Protein AF-A0A7I3ZG58-F1 (afdb_monomer_lite)

Sequence (125 aa):
ECEALKEFSSGLPNLVVLEELNFLEYKKLKKLPKGYESLICLKILQTRKYKALEEFLSRLINLIILDELDSLKYRNLKKLLEGFKSLTYLKILKMWKYKALEEFLNTLPNLIVLEELDFSKYRKF

Structure (mmCIF, N/CA/C/O backbone):
data_AF-A0A7I3ZG58-F1
#
_entry.id   AF-A0A7I3ZG58-F1
#
loop_
_atom_site.group_PDB
_atom_site.id
_atom_site.type_symbol
_atom_site.label_atom_id
_atom_site.label_alt_id
_atom_site.label_comp_id
_atom_site.label_asym_id
_atom_site.label_entity_id
_atom_site.label_seq_id
_atom_site.pdbx_PDB_ins_code
_atom_site.Cartn_x
_atom_site.Cartn_y
_atom_site.Cartn_z
_atom_site.occupancy
_atom_site.B_iso_or_equiv
_atom_site.auth_seq_id
_atom_site.auth_comp_id
_atom_site.auth_asym_id
_atom_site.auth_atom_id
_atom_site.pdbx_PDB_model_num
ATOM 1 N N . GLU A 1 1 ? -17.313 -5.805 -9.525 1.00 48.03 1 GLU A N 1
ATOM 2 C CA . GLU A 1 1 ? -16.569 -6.216 -8.315 1.00 48.03 1 GLU A CA 1
ATOM 3 C C . GLU A 1 1 ? -15.819 -7.522 -8.569 1.00 48.03 1 GLU A C 1
ATOM 5 O O . GLU A 1 1 ? -16.444 -8.563 -8.745 1.00 48.03 1 GLU A O 1
ATOM 10 N N . CYS A 1 2 ? -14.484 -7.494 -8.626 1.00 49.19 2 CYS A N 1
ATOM 11 C CA . CYS A 1 2 ? -13.694 -8.725 -8.702 1.00 49.19 2 CYS A CA 1
ATOM 12 C C . CYS A 1 2 ? -13.474 -9.271 -7.285 1.00 49.19 2 CYS A C 1
ATOM 14 O O . CYS A 1 2 ? -12.440 -9.067 -6.649 1.00 49.19 2 CYS A O 1
ATOM 16 N N . GLU A 1 3 ? -14.482 -9.961 -6.753 1.00 54.41 3 GLU A N 1
ATOM 17 C CA . GLU A 1 3 ? -14.409 -10.521 -5.402 1.00 54.41 3 GLU A CA 1
ATOM 18 C C . GLU A 1 3 ? -13.619 -11.833 -5.323 1.00 54.41 3 GLU A C 1
ATOM 20 O O . GLU A 1 3 ? -13.440 -12.369 -4.231 1.00 54.41 3 GLU A O 1
ATOM 25 N N . ALA A 1 4 ? -13.170 -12.397 -6.444 1.00 60.94 4 ALA A N 1
ATOM 26 C CA . ALA A 1 4 ? -12.550 -13.720 -6.470 1.00 60.94 4 ALA A CA 1
ATOM 27 C C . ALA A 1 4 ? -11.020 -13.688 -6.344 1.00 60.94 4 ALA A C 1
ATOM 29 O O . ALA A 1 4 ? -10.445 -14.651 -5.830 1.00 60.94 4 ALA A O 1
ATOM 30 N N . LEU A 1 5 ? -10.359 -12.596 -6.755 1.00 66.12 5 LEU A N 1
ATOM 31 C CA . LEU A 1 5 ? -8.898 -12.550 -6.825 1.00 66.12 5 LEU A CA 1
ATOM 32 C C . LEU A 1 5 ? -8.286 -12.525 -5.415 1.00 66.12 5 LEU A C 1
ATOM 34 O O . LEU A 1 5 ? -8.260 -11.503 -4.725 1.00 66.12 5 LEU A O 1
ATOM 38 N N . LYS A 1 6 ? -7.831 -13.695 -4.959 1.00 64.56 6 LYS A N 1
ATOM 39 C CA . LYS A 1 6 ? -7.077 -13.867 -3.706 1.00 64.56 6 LYS A CA 1
ATOM 40 C C . LYS A 1 6 ? -5.578 -13.667 -3.918 1.00 64.56 6 LYS A C 1
ATOM 42 O O . LYS A 1 6 ? -4.889 -13.206 -3.003 1.00 64.56 6 LYS A O 1
ATOM 47 N N . GLU A 1 7 ? -5.119 -13.992 -5.118 1.00 64.06 7 GLU A N 1
ATOM 48 C CA . GLU A 1 7 ? -3.742 -13.932 -5.578 1.00 64.06 7 GLU A CA 1
ATOM 49 C C . GLU A 1 7 ? -3.716 -13.667 -7.082 1.00 64.06 7 GLU A C 1
ATOM 51 O O . GLU A 1 7 ? -4.674 -13.968 -7.794 1.00 64.06 7 GLU A O 1
ATOM 56 N N . PHE A 1 8 ? -2.613 -13.099 -7.545 1.00 65.50 8 PHE A N 1
ATOM 57 C CA . PHE A 1 8 ? -2.307 -13.004 -8.960 1.00 65.50 8 PHE A CA 1
ATOM 58 C C . PHE A 1 8 ? -1.688 -14.327 -9.422 1.00 65.50 8 PHE A C 1
ATOM 60 O O . PHE A 1 8 ? -0.679 -14.759 -8.863 1.00 65.50 8 PHE A O 1
ATOM 67 N N . SER A 1 9 ? -2.298 -14.970 -10.419 1.00 57.91 9 SER A N 1
ATOM 68 C CA . SER A 1 9 ? -1.824 -16.240 -10.988 1.00 57.91 9 SER A CA 1
ATOM 69 C C . SER A 1 9 ? -0.529 -16.079 -11.793 1.00 57.91 9 SER A C 1
ATOM 71 O O . SER A 1 9 ? 0.311 -16.975 -11.793 1.00 57.91 9 SER A O 1
ATOM 73 N N . SER A 1 10 ? -0.336 -14.921 -12.426 1.00 63.41 10 SER A N 1
ATOM 74 C CA . SER A 1 10 ? 0.919 -14.488 -13.041 1.00 63.41 10 SER A CA 1
ATOM 75 C C . SER A 1 10 ? 1.536 -13.356 -12.223 1.00 63.41 10 SER A C 1
ATOM 77 O O . SER A 1 10 ? 0.822 -12.520 -11.676 1.00 63.41 10 SER A O 1
ATOM 79 N N . GLY A 1 11 ? 2.865 -13.295 -12.135 1.00 66.81 11 GLY A N 1
ATOM 80 C CA . GLY A 1 11 ? 3.518 -12.112 -11.573 1.00 66.81 11 GLY A CA 1
ATOM 81 C C . GLY A 1 11 ? 3.254 -10.845 -12.408 1.00 66.81 11 GLY A C 1
ATOM 82 O O . GLY A 1 11 ? 2.618 -10.904 -13.459 1.00 66.81 11 GLY A O 1
ATOM 83 N N . LEU A 1 12 ? 3.827 -9.721 -11.982 1.00 73.00 12 LEU A N 1
ATOM 84 C CA . LEU A 1 12 ? 3.992 -8.498 -12.775 1.00 73.00 12 LEU A CA 1
ATOM 85 C C . LEU A 1 12 ? 5.440 -8.335 -13.295 1.00 73.00 12 LEU A C 1
ATOM 87 O O . LEU A 1 12 ? 5.956 -7.220 -13.233 1.00 73.00 12 LEU A O 1
ATOM 91 N N . PRO A 1 13 ? 6.154 -9.394 -13.748 1.00 69.00 13 PRO A N 1
ATOM 92 C CA . PRO A 1 13 ? 7.506 -9.200 -14.246 1.00 69.00 13 PRO A CA 1
ATOM 93 C C . PRO A 1 13 ? 7.458 -8.299 -15.485 1.00 69.00 13 PRO A C 1
ATOM 95 O O . PRO A 1 13 ? 6.588 -8.455 -16.341 1.00 69.00 13 PRO A O 1
ATOM 98 N N . ASN A 1 14 ? 8.419 -7.384 -15.587 1.00 76.62 14 ASN A N 1
ATOM 99 C CA . ASN A 1 14 ? 8.635 -6.507 -16.742 1.00 76.62 14 ASN A CA 1
ATOM 100 C C . ASN A 1 14 ? 7.610 -5.375 -16.928 1.00 76.62 14 ASN A C 1
ATOM 102 O O . ASN A 1 14 ? 7.619 -4.722 -17.970 1.00 76.62 14 ASN A O 1
ATOM 106 N N . LEU A 1 15 ? 6.781 -5.066 -15.925 1.00 84.06 15 LEU A N 1
ATOM 107 C CA . LEU A 1 15 ? 5.947 -3.854 -15.930 1.00 84.06 15 LEU A CA 1
ATOM 108 C C . LEU A 1 15 ? 6.764 -2.598 -15.576 1.00 84.06 15 LEU A C 1
ATOM 110 O O . LEU A 1 15 ? 6.416 -1.839 -14.678 1.00 84.06 15 LEU A O 1
ATOM 114 N N . VAL A 1 16 ? 7.879 -2.396 -16.278 1.00 84.19 16 VAL A N 1
ATOM 115 C CA . VAL A 1 16 ? 8.875 -1.361 -15.961 1.00 84.19 16 VAL A CA 1
ATOM 116 C C . VAL A 1 16 ? 8.404 0.056 -16.264 1.00 84.19 16 VAL A C 1
ATOM 118 O O . VAL A 1 16 ? 8.880 0.983 -15.628 1.00 84.19 16 VAL A O 1
ATOM 121 N N . VAL A 1 17 ? 7.446 0.216 -17.182 1.00 87.56 17 VAL A N 1
ATOM 122 C CA . VAL A 1 17 ? 6.862 1.514 -17.571 1.00 87.56 17 VAL A CA 1
ATOM 123 C C . VAL A 1 17 ? 5.493 1.778 -16.937 1.00 87.56 17 VAL A C 1
ATOM 125 O O . VAL A 1 17 ? 4.826 2.739 -17.303 1.00 87.56 17 VAL A O 1
ATOM 128 N N . LEU A 1 18 ? 5.021 0.904 -16.041 1.00 88.44 18 LEU A N 1
ATOM 129 C CA . LEU A 1 18 ? 3.700 1.071 -15.441 1.00 88.44 18 LEU A CA 1
ATOM 130 C C . LEU A 1 18 ? 3.712 2.254 -14.470 1.00 88.44 18 LEU A C 1
ATOM 132 O O . LEU A 1 18 ? 4.399 2.199 -13.453 1.00 88.44 18 LEU A O 1
ATOM 136 N N . GLU A 1 19 ? 2.915 3.279 -14.766 1.00 90.69 19 GLU A N 1
ATOM 137 C CA . GLU A 1 19 ? 2.815 4.479 -13.927 1.00 90.69 19 GLU A CA 1
ATOM 138 C C . GLU A 1 19 ? 1.693 4.397 -12.885 1.00 90.69 19 GLU A C 1
ATOM 140 O O . GLU A 1 19 ? 1.811 4.990 -11.815 1.00 90.69 19 GLU A O 1
ATOM 145 N N . GLU A 1 20 ? 0.639 3.618 -13.144 1.00 90.12 20 GLU A N 1
ATOM 146 C CA . GLU A 1 20 ? -0.527 3.529 -12.261 1.00 90.12 20 GLU A CA 1
ATOM 147 C C . GLU A 1 20 ? -0.931 2.082 -11.970 1.00 90.12 20 GLU A C 1
ATOM 149 O O . GLU A 1 20 ? -1.039 1.245 -12.871 1.00 90.12 20 GLU A O 1
ATOM 154 N N . LEU A 1 21 ? -1.208 1.785 -10.698 1.00 85.62 21 LEU A N 1
ATOM 155 C CA . LEU A 1 2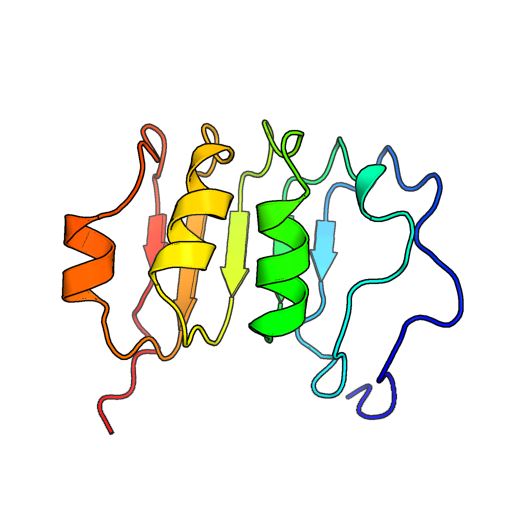1 ? -1.668 0.474 -10.254 1.00 85.62 21 LEU A CA 1
ATOM 156 C C . LEU A 1 21 ? -2.832 0.607 -9.270 1.00 85.62 21 LEU A C 1
ATOM 158 O O . LEU A 1 21 ? -2.690 1.134 -8.167 1.00 85.62 21 LEU A O 1
ATOM 162 N N . ASN A 1 22 ? -3.994 0.073 -9.654 1.00 84.88 22 ASN A N 1
ATOM 163 C CA . ASN A 1 22 ? -5.217 0.152 -8.861 1.00 84.88 22 ASN A CA 1
ATOM 164 C C . ASN A 1 22 ? -5.681 -1.232 -8.385 1.00 84.88 22 ASN A C 1
ATOM 166 O O . ASN A 1 22 ? -6.079 -2.098 -9.168 1.00 84.88 22 ASN A O 1
ATOM 170 N N . PHE A 1 23 ? -5.689 -1.408 -7.064 1.00 79.62 23 PHE A N 1
ATOM 171 C CA . PHE A 1 23 ? -6.198 -2.581 -6.367 1.00 79.62 23 PHE A CA 1
ATOM 172 C C . PHE A 1 23 ? -7.428 -2.323 -5.488 1.00 79.62 23 PHE A C 1
ATOM 174 O O . PHE A 1 23 ? -7.732 -3.119 -4.591 1.00 79.62 23 PHE A O 1
ATOM 181 N N . LEU A 1 24 ? -8.165 -1.235 -5.720 1.00 78.38 24 LEU A N 1
ATOM 182 C CA . LEU A 1 24 ? -9.329 -0.891 -4.908 1.00 78.38 24 LEU A CA 1
ATOM 183 C C . LEU A 1 24 ? -10.428 -1.962 -4.986 1.00 78.38 24 LEU A C 1
ATOM 185 O O . LEU A 1 24 ? -11.035 -2.298 -3.973 1.00 78.38 24 LEU A O 1
ATOM 189 N N . GLU A 1 25 ? -10.658 -2.574 -6.141 1.00 75.81 25 GLU A N 1
ATOM 190 C CA . GLU A 1 25 ? -11.748 -3.548 -6.303 1.00 75.81 25 GLU A CA 1
ATOM 191 C C . GLU A 1 25 ? -11.406 -4.963 -5.799 1.00 75.81 25 GLU A C 1
ATOM 193 O O . GLU A 1 25 ? -12.297 -5.795 -5.610 1.00 75.81 25 GLU A O 1
ATOM 198 N N . TYR A 1 26 ? -10.136 -5.246 -5.483 1.00 76.00 26 TYR A N 1
ATOM 199 C CA . TYR A 1 26 ? -9.687 -6.587 -5.089 1.00 76.00 26 TYR A CA 1
ATOM 200 C C . TYR A 1 26 ? -9.748 -6.809 -3.576 1.00 76.00 26 TYR A C 1
ATOM 202 O O . TYR A 1 26 ? -8.751 -7.018 -2.875 1.00 76.00 26 TYR A O 1
ATOM 210 N N . LYS A 1 27 ? -10.977 -6.852 -3.053 1.00 71.12 27 LYS A N 1
ATOM 211 C CA . LYS A 1 27 ? -11.271 -7.051 -1.622 1.00 71.12 27 LYS A CA 1
ATOM 212 C C . LYS A 1 27 ? -10.743 -8.368 -1.045 1.00 71.12 27 LYS A C 1
ATOM 214 O O . LYS A 1 27 ? -10.703 -8.508 0.178 1.00 71.12 27 LYS A O 1
ATOM 219 N N . LYS A 1 28 ? -10.340 -9.355 -1.855 1.00 73.25 28 LYS A N 1
ATOM 220 C CA . LYS A 1 28 ? -9.797 -10.646 -1.380 1.00 73.25 28 LYS A CA 1
ATOM 221 C C . LYS A 1 28 ? -8.292 -10.816 -1.585 1.00 73.25 28 LYS A C 1
ATOM 223 O O . LYS A 1 28 ? -7.753 -11.730 -0.964 1.00 73.25 28 LYS A O 1
ATOM 228 N N . LEU A 1 29 ? -7.608 -9.886 -2.259 1.00 73.19 29 LEU A N 1
ATOM 229 C CA . LEU A 1 29 ? -6.159 -9.939 -2.472 1.00 73.19 29 LEU A CA 1
ATOM 230 C C . LEU A 1 29 ? -5.433 -9.989 -1.123 1.00 73.19 29 LEU A C 1
ATOM 232 O O . LEU A 1 29 ? -5.768 -9.222 -0.217 1.00 73.19 29 LEU A O 1
ATOM 236 N N . LYS A 1 30 ? -4.527 -10.950 -0.925 1.00 70.19 30 LYS A N 1
ATOM 237 C CA . LYS A 1 30 ? -3.801 -11.121 0.354 1.00 70.19 30 LYS A CA 1
ATOM 238 C C . LYS A 1 30 ? -2.319 -10.782 0.262 1.00 70.19 30 LYS A C 1
ATOM 240 O O . LYS A 1 30 ? -1.725 -10.472 1.291 1.00 70.19 30 LYS A O 1
ATOM 245 N N . LYS A 1 31 ? -1.761 -10.890 -0.938 1.00 70.38 31 LYS A N 1
ATOM 246 C CA . LYS A 1 31 ? -0.352 -10.698 -1.267 1.00 70.38 31 LYS A CA 1
ATOM 247 C C . LYS A 1 31 ? -0.270 -9.995 -2.606 1.00 70.38 31 LYS A C 1
ATOM 249 O O . LYS A 1 31 ? -1.201 -10.097 -3.406 1.00 70.38 31 LYS A O 1
ATOM 254 N N . LEU A 1 32 ? 0.844 -9.328 -2.841 1.00 70.81 32 LEU A N 1
ATOM 255 C CA . LEU A 1 32 ? 1.131 -8.816 -4.164 1.00 70.81 32 LEU A CA 1
ATOM 256 C C . LEU A 1 32 ? 1.573 -9.924 -5.122 1.00 70.81 32 LEU A C 1
ATOM 258 O O . LEU A 1 32 ? 2.111 -10.944 -4.680 1.00 70.81 32 LEU A O 1
ATOM 262 N N . PRO A 1 33 ? 1.347 -9.735 -6.431 1.00 74.19 33 PRO A N 1
ATOM 263 C CA . PRO A 1 33 ? 1.963 -10.567 -7.460 1.00 74.19 33 PRO A CA 1
ATOM 264 C C . PRO A 1 33 ? 3.484 -10.553 -7.329 1.00 74.19 33 PRO A C 1
ATOM 266 O O . PRO A 1 33 ? 4.061 -9.505 -7.071 1.00 74.19 33 PRO A O 1
ATOM 269 N N . LYS A 1 34 ? 4.150 -11.681 -7.599 1.00 75.31 34 LYS A N 1
ATOM 270 C CA . LYS A 1 34 ? 5.616 -11.717 -7.777 1.00 75.31 34 LYS A CA 1
ATOM 271 C C . LYS A 1 34 ? 6.055 -10.713 -8.852 1.00 75.31 34 LYS A C 1
ATOM 273 O O . LYS A 1 34 ? 5.305 -10.472 -9.788 1.00 75.31 34 LYS A O 1
ATOM 278 N N . GLY A 1 35 ? 7.267 -10.168 -8.763 1.00 76.88 35 GLY A N 1
ATOM 279 C CA . GLY A 1 35 ? 7.796 -9.247 -9.781 1.00 76.88 35 GLY A CA 1
ATOM 280 C C . GLY A 1 35 ? 7.350 -7.789 -9.634 1.00 76.88 35 GLY A C 1
ATOM 281 O O . GLY A 1 35 ? 7.752 -6.966 -10.439 1.00 76.88 35 GLY A O 1
ATOM 282 N N . TYR A 1 36 ? 6.598 -7.435 -8.586 1.00 78.62 36 TYR A N 1
ATOM 283 C CA . TYR A 1 36 ? 6.271 -6.036 -8.264 1.00 78.62 36 TYR A CA 1
ATOM 284 C C . TYR A 1 36 ? 7.506 -5.139 -8.053 1.00 78.62 36 TYR A C 1
ATOM 286 O O . TYR A 1 36 ? 7.407 -3.922 -8.143 1.00 78.62 36 TYR A O 1
ATOM 294 N N . GLU A 1 37 ? 8.672 -5.732 -7.800 1.00 77.25 37 GLU A N 1
ATOM 295 C CA . GLU A 1 37 ? 9.962 -5.041 -7.713 1.00 77.25 37 GLU A CA 1
ATOM 296 C C . GLU A 1 37 ? 10.374 -4.387 -9.048 1.00 77.25 37 GLU A C 1
ATOM 298 O O . GLU A 1 37 ? 11.190 -3.470 -9.042 1.00 77.25 37 GLU A O 1
ATOM 303 N N . SER A 1 38 ? 9.792 -4.796 -10.188 1.00 81.06 38 SER A N 1
ATOM 304 C CA . SER A 1 38 ? 10.047 -4.156 -11.486 1.00 81.06 38 SER A CA 1
ATOM 305 C C . SER A 1 38 ? 9.243 -2.875 -11.719 1.00 81.06 38 SER A C 1
ATOM 307 O O . SER A 1 38 ? 9.423 -2.251 -12.757 1.00 81.06 38 SER A O 1
ATOM 309 N N . LEU A 1 39 ? 8.348 -2.485 -10.804 1.00 83.25 39 LEU A N 1
ATOM 310 C CA . LEU A 1 39 ? 7.478 -1.306 -10.930 1.00 83.25 39 LEU A CA 1
ATOM 311 C C . LEU A 1 39 ? 8.228 0.002 -10.616 1.00 83.25 39 LEU A C 1
ATOM 313 O O . LEU A 1 39 ? 7.827 0.776 -9.751 1.00 83.25 39 LEU A O 1
ATOM 317 N N . ILE A 1 40 ? 9.350 0.230 -11.298 1.00 81.94 40 ILE A N 1
ATOM 318 C CA . ILE A 1 40 ? 10.258 1.357 -11.039 1.00 81.94 40 ILE A CA 1
ATOM 319 C C . ILE A 1 40 ? 9.698 2.712 -11.494 1.00 81.94 40 ILE A C 1
ATOM 321 O O . ILE A 1 40 ? 10.106 3.738 -10.962 1.00 81.94 40 ILE A O 1
ATOM 325 N N . CYS A 1 41 ? 8.762 2.722 -12.450 1.00 86.81 41 CYS A N 1
ATOM 326 C CA . CYS A 1 41 ? 8.114 3.938 -12.948 1.00 86.81 41 CYS A CA 1
ATOM 327 C C . CYS A 1 41 ? 6.755 4.230 -12.290 1.00 86.81 41 CYS A C 1
ATOM 329 O O . CYS A 1 41 ? 6.030 5.105 -12.760 1.00 86.81 41 CYS A O 1
ATOM 331 N N . LEU A 1 42 ? 6.392 3.508 -11.226 1.00 87.31 42 LEU A N 1
ATOM 332 C CA . LEU A 1 42 ? 5.078 3.647 -10.609 1.00 87.31 42 LEU A CA 1
ATOM 333 C C . LEU A 1 42 ? 4.955 4.980 -9.861 1.00 87.31 42 LEU A C 1
ATOM 335 O O . LEU A 1 42 ? 5.673 5.218 -8.891 1.00 87.31 42 LEU A O 1
ATOM 339 N N . LYS A 1 43 ? 3.996 5.803 -10.289 1.00 89.94 43 LYS A N 1
ATOM 340 C CA . LYS A 1 43 ? 3.664 7.109 -9.707 1.00 89.94 43 LYS A CA 1
ATOM 341 C C . LYS A 1 43 ? 2.421 7.051 -8.828 1.00 89.94 43 LYS A C 1
ATOM 343 O O . LYS A 1 43 ? 2.367 7.746 -7.821 1.00 89.94 43 LYS A O 1
ATOM 348 N N . ILE A 1 44 ? 1.445 6.209 -9.176 1.00 90.12 44 ILE A N 1
ATOM 349 C CA . ILE A 1 44 ? 0.167 6.122 -8.461 1.00 90.12 44 ILE A CA 1
ATOM 350 C C . ILE A 1 44 ? -0.102 4.688 -8.015 1.00 90.12 44 ILE A C 1
ATOM 352 O O . ILE A 1 44 ? -0.164 3.760 -8.828 1.00 90.12 44 ILE A O 1
ATOM 356 N N . LEU A 1 45 ? -0.341 4.513 -6.715 1.00 86.50 45 LEU A N 1
ATOM 357 C CA . LEU A 1 45 ? -0.821 3.258 -6.148 1.00 86.50 45 LEU A CA 1
ATOM 358 C C . LEU A 1 45 ? -2.112 3.462 -5.360 1.00 86.50 45 LEU A C 1
ATOM 360 O O . LEU A 1 45 ? -2.163 4.224 -4.398 1.00 86.50 45 LEU A O 1
ATOM 364 N N . GLN A 1 46 ? -3.127 2.664 -5.686 1.00 85.56 46 GLN A N 1
ATOM 365 C CA . GLN A 1 46 ? -4.381 2.620 -4.939 1.00 85.56 46 GLN A CA 1
ATOM 366 C C . GLN A 1 46 ? -4.633 1.205 -4.411 1.00 85.56 46 GLN A C 1
ATOM 368 O O . GLN A 1 46 ? -4.623 0.240 -5.171 1.00 85.56 46 GLN A O 1
ATOM 373 N N . THR A 1 47 ? -4.873 1.021 -3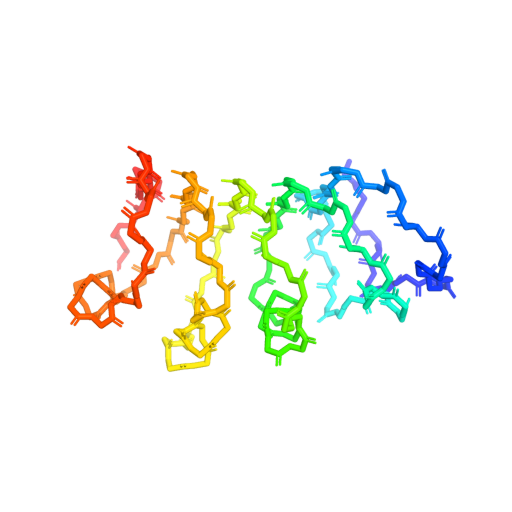.110 1.00 78.75 47 THR A N 1
ATOM 374 C CA . THR A 1 47 ? -5.108 -0.320 -2.539 1.00 78.75 47 THR A CA 1
ATOM 375 C C . THR A 1 47 ? -5.960 -0.302 -1.276 1.00 78.75 47 THR A C 1
ATOM 377 O O . THR A 1 47 ? -5.822 0.545 -0.404 1.00 78.75 47 THR A O 1
ATOM 380 N N . ARG A 1 48 ? -6.841 -1.294 -1.089 1.00 72.69 48 ARG A N 1
ATOM 381 C CA . ARG A 1 48 ? -7.646 -1.373 0.150 1.00 72.69 48 ARG A CA 1
ATOM 382 C C . ARG A 1 48 ? -6.951 -2.074 1.315 1.00 72.69 48 ARG A C 1
ATOM 384 O O . ARG A 1 48 ? -7.516 -2.090 2.413 1.00 72.69 48 ARG A O 1
ATOM 391 N N . LYS A 1 49 ? -5.810 -2.746 1.102 1.00 65.88 49 LYS A N 1
ATOM 392 C CA . LYS A 1 49 ? -5.324 -3.762 2.052 1.00 65.88 49 LYS A CA 1
ATOM 393 C C . LYS A 1 49 ? -3.889 -3.617 2.545 1.00 65.88 49 LYS A C 1
ATOM 395 O O . LYS A 1 49 ? -2.933 -3.952 1.856 1.00 65.88 49 LYS A O 1
ATOM 400 N N . TYR A 1 50 ? -3.833 -3.398 3.855 1.00 64.12 50 TYR A N 1
ATOM 401 C CA . TYR A 1 50 ? -2.748 -3.627 4.809 1.00 64.12 50 TYR A CA 1
ATOM 402 C C . TYR A 1 50 ? -1.631 -4.603 4.393 1.00 64.12 50 TYR A C 1
ATOM 404 O O . TYR A 1 50 ? -0.523 -4.165 4.139 1.00 64.12 50 TYR A O 1
ATOM 412 N N . LYS A 1 51 ? -1.882 -5.923 4.348 1.00 63.75 51 LYS A N 1
ATOM 413 C CA . LYS A 1 51 ? -0.785 -6.914 4.302 1.00 63.75 51 LYS A CA 1
ATOM 414 C C . LYS A 1 51 ? -0.027 -6.907 2.972 1.00 63.75 51 LYS A C 1
ATOM 416 O O . LYS A 1 51 ? 1.177 -7.119 2.957 1.00 63.75 51 LYS A O 1
ATOM 421 N N . ALA A 1 52 ? -0.744 -6.647 1.881 1.00 65.44 52 ALA A N 1
ATOM 422 C CA . ALA A 1 52 ? -0.146 -6.503 0.562 1.00 65.44 52 ALA A CA 1
ATOM 423 C C . ALA A 1 52 ? 0.679 -5.211 0.481 1.00 65.44 52 ALA A C 1
ATOM 425 O O . ALA A 1 52 ? 1.769 -5.233 -0.067 1.00 65.44 52 ALA A O 1
ATOM 426 N N . LEU A 1 53 ? 0.190 -4.118 1.076 1.00 69.62 53 LEU A N 1
ATOM 427 C CA . LEU A 1 53 ? 0.880 -2.831 1.069 1.00 69.62 53 LEU A CA 1
ATOM 428 C C . LEU A 1 53 ? 2.094 -2.784 2.008 1.00 69.62 53 LEU A C 1
ATOM 430 O O . LEU A 1 53 ? 3.093 -2.173 1.665 1.00 69.62 53 LEU A O 1
ATOM 434 N N . GLU A 1 54 ? 2.052 -3.450 3.163 1.00 67.31 54 GLU A N 1
ATOM 435 C CA . GLU A 1 54 ? 3.241 -3.594 4.011 1.00 67.31 54 GLU A CA 1
ATOM 436 C C . GLU A 1 54 ? 4.365 -4.318 3.269 1.00 67.31 54 GLU A C 1
ATOM 438 O O . GLU A 1 54 ? 5.485 -3.829 3.243 1.00 67.31 54 GLU A O 1
ATOM 443 N N . GLU A 1 55 ? 4.057 -5.459 2.642 1.00 68.88 55 GLU A N 1
ATOM 444 C CA . GLU A 1 55 ? 5.023 -6.231 1.848 1.00 68.88 55 GLU A CA 1
ATOM 445 C C . GLU A 1 55 ? 5.519 -5.447 0.620 1.00 68.88 55 GLU A C 1
ATOM 447 O O . GLU A 1 55 ? 6.670 -5.605 0.208 1.00 68.88 55 GLU A O 1
ATOM 452 N N . PHE A 1 56 ? 4.662 -4.584 0.066 1.00 72.06 56 PHE A N 1
ATOM 453 C CA . PHE A 1 56 ? 5.005 -3.653 -1.006 1.00 72.06 56 PHE A CA 1
ATOM 454 C C . PHE A 1 56 ? 6.037 -2.626 -0.545 1.00 72.06 56 PHE A C 1
ATOM 456 O O . PHE A 1 56 ? 7.147 -2.586 -1.066 1.00 72.06 56 PHE A O 1
ATOM 463 N N . LEU A 1 57 ? 5.680 -1.823 0.462 1.00 70.69 57 LEU A N 1
ATOM 464 C CA . LEU A 1 57 ? 6.477 -0.692 0.924 1.00 70.69 57 LEU A CA 1
ATOM 465 C C . LEU A 1 57 ? 7.766 -1.156 1.610 1.00 70.69 57 LEU A C 1
ATOM 467 O O . LEU A 1 57 ? 8.799 -0.519 1.453 1.00 70.69 57 LEU A O 1
ATOM 471 N 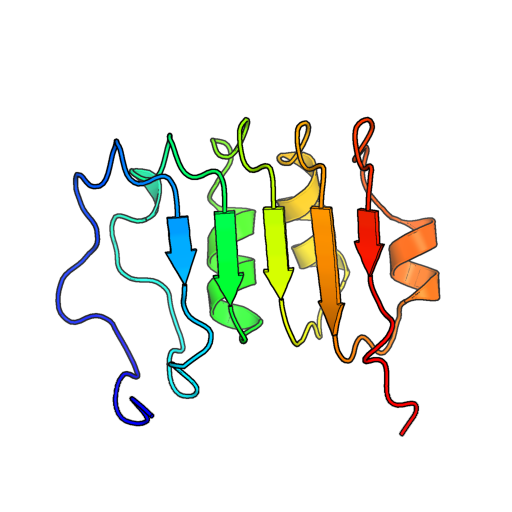N . SER A 1 58 ? 7.754 -2.295 2.315 1.00 67.81 58 SER A N 1
ATOM 472 C CA . SER A 1 58 ? 8.952 -2.807 2.997 1.00 67.81 58 SER A CA 1
ATOM 473 C C . SER A 1 58 ? 10.033 -3.322 2.044 1.00 67.81 58 SER A C 1
ATOM 475 O O . SER A 1 58 ? 11.156 -3.564 2.475 1.00 67.81 58 SER A O 1
ATOM 477 N N . ARG A 1 59 ? 9.691 -3.592 0.779 1.00 63.00 59 ARG A N 1
ATOM 478 C CA . ARG A 1 59 ? 10.604 -4.188 -0.216 1.00 63.00 59 ARG A CA 1
ATOM 479 C C . ARG A 1 59 ? 10.864 -3.281 -1.412 1.00 63.00 59 ARG A C 1
ATOM 481 O O . ARG A 1 59 ? 11.747 -3.570 -2.211 1.00 63.00 59 ARG A O 1
ATOM 488 N N . LEU A 1 60 ? 10.145 -2.167 -1.510 1.00 63.12 60 LEU A N 1
ATOM 489 C CA . LEU A 1 60 ? 10.365 -1.145 -2.518 1.00 63.12 60 LEU A CA 1
ATOM 490 C C . LEU A 1 60 ? 11.229 -0.025 -1.955 1.00 63.12 60 LEU A C 1
ATOM 492 O O . LEU A 1 60 ? 10.771 1.056 -1.596 1.00 63.12 60 LEU A O 1
ATOM 496 N N . ILE A 1 61 ? 12.529 -0.298 -1.952 1.00 55.25 61 ILE A N 1
ATOM 497 C CA . ILE A 1 61 ? 13.568 0.724 -1.783 1.00 55.25 61 ILE A CA 1
ATOM 498 C C . ILE A 1 61 ? 13.587 1.670 -3.009 1.00 55.25 61 ILE A C 1
ATOM 500 O O . ILE A 1 61 ? 14.098 2.780 -2.929 1.00 55.25 61 ILE A O 1
ATOM 504 N N . ASN A 1 62 ? 12.954 1.264 -4.121 1.00 53.91 62 ASN A N 1
ATOM 505 C CA . ASN A 1 62 ? 13.045 1.914 -5.432 1.00 53.91 62 ASN A CA 1
ATOM 506 C C . ASN A 1 62 ? 11.823 2.760 -5.835 1.00 53.91 62 ASN A C 1
ATOM 508 O O . ASN A 1 62 ? 11.799 3.267 -6.952 1.00 53.91 62 ASN A O 1
ATOM 512 N N . LEU A 1 63 ? 10.823 2.955 -4.967 1.00 60.88 63 LEU A N 1
ATOM 513 C CA . LEU A 1 63 ? 9.703 3.875 -5.240 1.00 60.88 63 LEU A CA 1
ATOM 514 C C . LEU A 1 63 ? 10.080 5.331 -4.959 1.00 60.88 63 LEU A C 1
ATOM 516 O O . LEU A 1 63 ? 9.345 6.076 -4.313 1.00 60.88 63 LEU A O 1
ATOM 520 N N . ILE A 1 64 ? 11.242 5.736 -5.466 1.00 63.56 64 ILE A N 1
ATOM 521 C CA . ILE A 1 64 ? 11.714 7.111 -5.351 1.00 63.56 64 ILE A CA 1
ATOM 522 C C . ILE A 1 64 ? 10.724 8.051 -6.048 1.00 63.56 64 ILE A C 1
ATOM 524 O O . ILE A 1 64 ? 10.640 9.193 -5.657 1.00 63.56 64 ILE A O 1
ATOM 528 N N . ILE A 1 65 ? 9.924 7.599 -7.016 1.00 76.19 65 ILE A N 1
ATOM 529 C CA . ILE A 1 65 ? 9.045 8.484 -7.797 1.00 76.19 65 ILE A CA 1
ATOM 530 C C . ILE A 1 65 ? 7.543 8.307 -7.527 1.00 76.19 65 ILE A C 1
ATOM 532 O O . ILE A 1 65 ? 6.729 8.745 -8.336 1.00 76.19 65 ILE A O 1
ATOM 536 N N . LEU A 1 66 ? 7.154 7.627 -6.442 1.00 85.94 66 LEU A N 1
ATOM 537 C CA . LEU A 1 66 ? 5.731 7.490 -6.125 1.00 85.94 66 LEU A CA 1
ATOM 538 C C . LEU A 1 66 ? 5.171 8.852 -5.690 1.00 85.94 66 LEU A C 1
ATOM 540 O O . LEU A 1 66 ? 5.543 9.350 -4.630 1.00 85.94 66 LEU A O 1
ATOM 544 N N . ASP A 1 67 ? 4.260 9.406 -6.487 1.00 89.38 67 ASP A N 1
ATOM 545 C CA . ASP A 1 67 ? 3.635 10.715 -6.275 1.00 89.38 67 ASP A CA 1
ATOM 546 C C . ASP A 1 67 ? 2.353 10.609 -5.432 1.00 89.38 67 ASP A C 1
ATOM 548 O O . ASP A 1 67 ? 2.116 11.449 -4.560 1.00 89.38 67 ASP A O 1
ATOM 552 N N . GLU A 1 68 ? 1.538 9.568 -5.655 1.00 90.00 68 GLU A N 1
ATOM 553 C CA . GLU A 1 68 ? 0.252 9.370 -4.976 1.00 90.00 68 GLU A CA 1
ATOM 554 C C . GLU A 1 68 ? 0.090 7.955 -4.401 1.00 90.00 68 GLU A C 1
ATOM 556 O O . GLU A 1 68 ? 0.245 6.936 -5.085 1.00 90.00 68 GLU A O 1
ATOM 561 N N . LEU A 1 69 ? -0.313 7.903 -3.128 1.00 86.62 69 LEU A N 1
ATOM 562 C CA . LEU A 1 69 ? -0.713 6.685 -2.433 1.00 86.62 69 LEU A CA 1
ATOM 563 C C . LEU A 1 69 ? -2.105 6.846 -1.813 1.00 86.62 69 LEU A C 1
ATOM 565 O O . LEU A 1 69 ? -2.281 7.599 -0.854 1.00 86.62 69 LEU A O 1
ATOM 569 N N . ASP A 1 70 ? -3.070 6.053 -2.285 1.00 85.12 70 ASP A N 1
ATOM 570 C CA . ASP A 1 70 ? -4.404 5.933 -1.681 1.00 85.12 70 ASP A CA 1
ATOM 571 C C . ASP A 1 70 ? -4.589 4.556 -1.030 1.00 85.12 70 ASP A C 1
ATOM 573 O O . ASP A 1 70 ? -4.551 3.509 -1.690 1.00 85.12 70 ASP A O 1
ATOM 577 N N . SER A 1 71 ? -4.785 4.542 0.294 1.00 76.25 71 SER A N 1
ATOM 578 C CA . SER A 1 71 ? -4.918 3.313 1.068 1.00 76.25 71 SER A CA 1
ATOM 579 C C . SER A 1 71 ? -5.980 3.344 2.165 1.00 76.25 71 SER A C 1
ATOM 581 O O . SER A 1 71 ? -6.091 4.267 2.968 1.00 76.25 71 SER A O 1
ATOM 583 N N . LEU A 1 72 ? -6.757 2.258 2.266 1.00 60.84 72 LEU A N 1
ATOM 584 C CA . LEU A 1 72 ? -7.994 2.262 3.059 1.00 60.84 72 LEU A CA 1
ATOM 585 C C . LEU A 1 72 ? -7.910 1.742 4.498 1.00 60.84 72 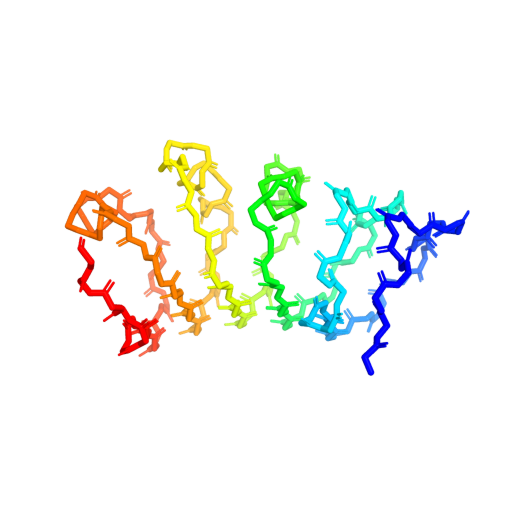LEU A C 1
ATOM 587 O O . LEU A 1 72 ? -8.920 1.812 5.210 1.00 60.84 72 LEU A O 1
ATOM 591 N N . LYS A 1 73 ? -6.804 1.106 4.912 1.00 63.56 73 LYS A N 1
ATOM 592 C CA . LYS A 1 73 ? -6.726 0.473 6.242 1.00 63.56 73 LYS A CA 1
ATOM 593 C C . LYS A 1 73 ? -5.304 0.103 6.663 1.00 63.56 73 LYS A C 1
ATOM 595 O O . LYS A 1 73 ? -4.693 -0.763 6.036 1.00 63.56 73 LYS A O 1
ATOM 600 N N . TYR A 1 74 ? -4.872 0.590 7.829 1.00 64.06 74 TYR A N 1
ATOM 601 C CA . TYR A 1 74 ? -3.628 0.158 8.483 1.00 64.06 74 TYR A CA 1
ATOM 602 C C . TYR A 1 74 ? -3.858 -0.284 9.932 1.00 64.06 74 TYR A C 1
ATOM 604 O O . TYR A 1 74 ? -4.747 0.224 10.616 1.00 64.06 74 TYR A O 1
ATOM 612 N N . ARG A 1 75 ? -3.085 -1.283 10.381 1.00 58.16 75 ARG A N 1
ATOM 613 C CA . ARG A 1 75 ? -3.156 -1.851 11.743 1.00 58.16 75 ARG A CA 1
ATOM 614 C C . ARG A 1 75 ? -1.833 -1.815 12.511 1.00 58.16 75 ARG A C 1
ATOM 616 O O . ARG A 1 75 ? -1.883 -1.899 13.730 1.00 58.16 75 ARG A O 1
ATOM 623 N N . ASN A 1 76 ? -0.687 -1.730 11.832 1.00 65.25 76 ASN A N 1
ATOM 624 C CA . ASN A 1 76 ? 0.634 -1.732 12.461 1.00 65.25 76 ASN A CA 1
ATOM 625 C C . ASN A 1 76 ? 1.428 -0.509 11.995 1.00 65.25 76 ASN A C 1
ATOM 627 O O . ASN A 1 76 ? 1.821 -0.432 10.833 1.00 65.25 76 ASN A O 1
ATOM 631 N N . LEU A 1 77 ? 1.626 0.438 12.908 1.00 64.31 77 LEU A N 1
ATOM 632 C CA . LEU A 1 77 ? 2.283 1.707 12.628 1.00 64.31 77 LEU A CA 1
ATOM 633 C C . LEU A 1 77 ? 3.771 1.530 12.301 1.00 64.31 77 LEU A C 1
ATOM 635 O O . LEU A 1 77 ? 4.250 2.062 11.310 1.00 64.31 77 LEU A O 1
ATOM 639 N N . LYS A 1 78 ? 4.505 0.734 13.086 1.00 69.06 78 LYS A N 1
ATOM 640 C CA . LYS A 1 78 ? 5.973 0.648 12.977 1.00 69.06 78 LYS A CA 1
ATOM 641 C C . LYS A 1 78 ? 6.447 0.186 11.597 1.00 69.06 78 LYS A C 1
ATOM 643 O O . LYS A 1 78 ? 7.322 0.811 11.010 1.00 69.06 78 LYS A O 1
ATOM 648 N N . LYS A 1 79 ? 5.834 -0.872 11.058 1.00 66.94 79 LYS A N 1
ATOM 649 C CA . LYS A 1 79 ? 6.181 -1.407 9.728 1.00 66.94 79 LYS A CA 1
ATOM 650 C C . LYS A 1 79 ? 5.804 -0.462 8.593 1.00 66.94 79 LYS A C 1
ATOM 652 O O . LYS A 1 79 ? 6.506 -0.386 7.592 1.00 66.94 79 LYS A O 1
ATOM 657 N N . LEU A 1 80 ? 4.694 0.251 8.759 1.00 69.56 80 LEU A N 1
ATOM 658 C CA . LEU A 1 80 ? 4.249 1.252 7.803 1.00 69.56 80 LEU A CA 1
ATOM 659 C C . LEU A 1 80 ? 5.258 2.403 7.704 1.00 69.56 80 LEU A C 1
ATOM 661 O O . LEU A 1 80 ? 5.646 2.789 6.606 1.00 69.56 80 LEU A O 1
ATOM 665 N N . LEU A 1 81 ? 5.718 2.907 8.851 1.00 72.31 81 LEU A N 1
ATOM 666 C CA . LEU A 1 81 ? 6.697 3.991 8.917 1.00 72.31 81 LEU A CA 1
ATOM 667 C C . LEU A 1 81 ? 8.034 3.615 8.277 1.00 72.31 81 LEU A C 1
ATOM 669 O O . LEU A 1 81 ? 8.633 4.447 7.606 1.00 72.31 81 LEU A O 1
ATOM 673 N N . GLU A 1 82 ? 8.502 2.376 8.456 1.00 72.44 82 GLU A N 1
ATOM 674 C CA . GLU A 1 82 ? 9.722 1.898 7.793 1.00 72.44 82 GLU A CA 1
ATOM 675 C C . GLU A 1 82 ? 9.602 1.938 6.270 1.00 72.44 82 GLU A C 1
ATOM 677 O O . GLU A 1 82 ? 10.520 2.415 5.609 1.00 72.44 82 GLU A O 1
ATOM 682 N N . GLY A 1 83 ? 8.460 1.509 5.729 1.00 71.62 83 GLY A N 1
ATOM 683 C CA . GLY A 1 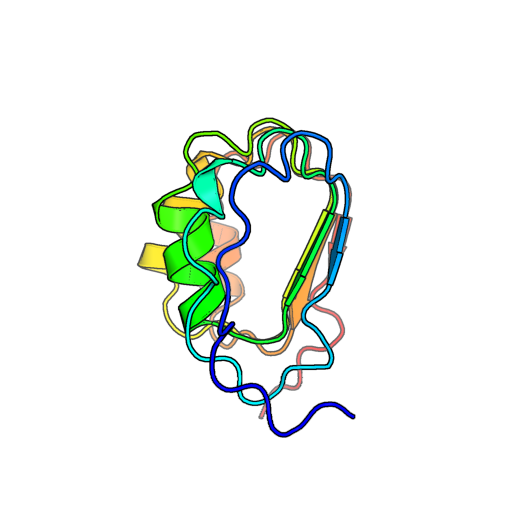83 ? 8.189 1.573 4.295 1.00 71.62 83 GLY A CA 1
ATOM 684 C C . GLY A 1 83 ? 8.034 3.000 3.761 1.00 71.62 83 GLY A C 1
ATOM 685 O O . GLY A 1 83 ? 8.390 3.271 2.623 1.00 71.62 83 GLY A O 1
ATOM 686 N N . PHE A 1 84 ? 7.554 3.939 4.580 1.00 76.75 84 PHE A N 1
ATOM 687 C CA . PHE A 1 84 ? 7.427 5.341 4.180 1.00 76.75 84 PHE A CA 1
ATOM 688 C C . PHE A 1 84 ? 8.757 6.105 4.126 1.00 76.75 84 PHE A C 1
ATOM 690 O O . PHE A 1 84 ? 8.821 7.146 3.478 1.00 76.75 84 PHE A O 1
ATOM 697 N N . LYS A 1 85 ? 9.831 5.602 4.752 1.00 76.06 85 LYS A N 1
ATOM 698 C CA . LYS A 1 85 ? 11.154 6.253 4.702 1.00 76.06 85 LYS A CA 1
ATOM 699 C C . LYS A 1 85 ? 11.711 6.383 3.282 1.00 76.06 85 LYS A C 1
ATOM 701 O O . LYS A 1 85 ? 12.524 7.271 3.053 1.00 76.06 85 LYS A O 1
ATOM 706 N N . SER A 1 86 ? 11.309 5.511 2.354 1.00 74.75 86 SER A N 1
ATOM 707 C CA . SER A 1 86 ? 11.756 5.557 0.957 1.00 74.75 86 SER A CA 1
ATOM 708 C C . SER A 1 86 ? 10.902 6.460 0.061 1.00 74.75 86 SER A C 1
ATOM 710 O O . SER A 1 86 ? 11.321 6.754 -1.055 1.00 74.75 86 SER A O 1
ATOM 712 N N . LEU A 1 87 ? 9.739 6.934 0.524 1.00 80.06 87 LEU A N 1
ATOM 713 C CA . LEU A 1 87 ? 8.800 7.708 -0.295 1.00 80.06 87 LEU A CA 1
ATOM 714 C C . LEU A 1 87 ? 9.116 9.212 -0.257 1.00 80.06 87 LEU A C 1
ATOM 716 O O . LEU A 1 87 ? 8.279 10.030 0.117 1.00 80.06 87 LEU A O 1
ATOM 720 N N . THR A 1 88 ? 10.342 9.592 -0.626 1.00 80.50 88 THR A N 1
ATOM 721 C CA . THR A 1 88 ? 10.817 10.985 -0.504 1.00 80.50 88 THR A CA 1
ATOM 722 C C . THR A 1 88 ? 10.155 11.964 -1.475 1.00 80.50 88 THR A C 1
ATOM 724 O O . THR A 1 88 ? 10.325 13.166 -1.299 1.00 80.50 88 THR A O 1
ATOM 727 N N . TYR A 1 89 ? 9.421 11.471 -2.479 1.00 84.94 89 TYR A N 1
ATOM 728 C CA . TYR A 1 89 ? 8.724 12.286 -3.484 1.00 84.94 89 TYR A CA 1
ATOM 729 C C . TYR A 1 89 ? 7.196 12.237 -3.363 1.00 84.94 89 TYR A C 1
ATOM 731 O O . TYR A 1 89 ? 6.497 12.807 -4.195 1.00 84.94 89 TYR A O 1
ATOM 739 N N . LEU A 1 90 ? 6.666 11.586 -2.322 1.00 87.44 90 LEU A N 1
ATOM 740 C CA . LEU A 1 90 ? 5.224 11.450 -2.156 1.00 87.44 90 LEU A CA 1
ATOM 741 C C . LEU A 1 90 ? 4.573 12.814 -1.920 1.00 87.44 90 LEU A C 1
ATOM 743 O O . LEU A 1 90 ? 4.843 13.460 -0.908 1.00 87.44 90 LEU A O 1
ATOM 747 N N . LYS A 1 91 ? 3.676 13.204 -2.828 1.00 91.25 91 LYS A N 1
ATOM 748 C CA . LYS A 1 91 ? 2.912 14.455 -2.762 1.00 91.25 91 LYS A CA 1
ATOM 749 C C . LYS A 1 91 ? 1.536 14.259 -2.160 1.00 91.25 91 LYS A C 1
ATOM 751 O O . LYS A 1 91 ? 1.066 15.126 -1.435 1.00 91.25 91 LYS A O 1
ATOM 756 N N . ILE A 1 92 ? 0.899 13.126 -2.443 1.00 90.38 92 ILE A N 1
ATOM 757 C CA . ILE A 1 92 ? -0.476 12.861 -2.031 1.00 90.38 92 ILE A CA 1
ATOM 758 C C . ILE A 1 92 ? -0.522 11.564 -1.230 1.00 90.38 92 ILE A C 1
ATOM 760 O O . ILE A 1 92 ? -0.234 10.480 -1.742 1.00 90.38 92 ILE A O 1
ATOM 764 N N . LEU A 1 93 ? -0.940 11.668 0.031 1.00 85.94 93 LEU A N 1
ATOM 765 C CA . LEU A 1 93 ? -1.177 10.526 0.904 1.00 85.94 93 LEU A CA 1
ATOM 766 C C . LEU A 1 93 ? -2.626 10.526 1.390 1.00 85.94 93 LEU A C 1
ATOM 768 O O . LEU A 1 93 ? -3.029 11.348 2.211 1.00 85.94 93 LEU A O 1
ATOM 772 N N . LYS A 1 94 ? -3.406 9.545 0.932 1.00 83.31 94 LYS A N 1
ATOM 773 C CA . LYS A 1 94 ? -4.787 9.329 1.374 1.00 83.31 94 LYS A CA 1
ATOM 774 C C . LYS A 1 94 ? -4.844 8.064 2.219 1.00 83.31 94 LYS A C 1
ATOM 776 O O . LYS A 1 94 ? -4.488 6.974 1.770 1.00 83.31 94 LYS A O 1
ATOM 781 N N . MET A 1 95 ? -5.273 8.195 3.471 1.00 76.50 95 MET A N 1
ATOM 782 C CA . MET A 1 95 ? -5.306 7.089 4.430 1.00 76.50 95 MET A CA 1
ATOM 783 C C . MET A 1 95 ? -6.648 7.018 5.149 1.00 76.50 95 MET A C 1
ATOM 785 O O . MET A 1 95 ? -7.029 7.925 5.884 1.00 76.50 95 MET A O 1
ATOM 789 N N . TRP A 1 96 ? -7.391 5.920 4.983 1.00 73.81 96 TRP A N 1
ATOM 790 C CA . TRP A 1 96 ? -8.716 5.784 5.605 1.00 73.81 96 TRP A CA 1
ATOM 791 C C . TRP A 1 96 ? -8.682 4.832 6.819 1.00 73.81 96 TRP A C 1
ATOM 793 O O . TRP A 1 96 ? -7.883 3.898 6.899 1.00 73.81 96 TRP A O 1
ATOM 803 N N . LYS A 1 97 ? -9.589 5.057 7.786 1.00 63.47 97 LYS A N 1
ATOM 804 C CA . LYS A 1 97 ? -9.846 4.177 8.954 1.00 63.47 97 LYS A CA 1
ATOM 805 C C . LYS A 1 97 ? -8.607 3.824 9.798 1.00 63.47 97 LYS A C 1
ATOM 807 O O . LYS A 1 97 ? -8.395 2.653 10.132 1.00 63.47 97 LYS A O 1
ATOM 812 N N . TYR A 1 98 ? -7.812 4.823 10.173 1.00 64.06 98 TYR A N 1
ATOM 813 C CA . TYR A 1 98 ? -6.588 4.614 10.941 1.00 64.06 98 TYR A CA 1
ATOM 814 C C . TYR A 1 98 ? -6.735 4.950 12.435 1.00 64.06 98 TYR A C 1
ATOM 816 O O . TYR A 1 98 ? -6.903 6.106 12.797 1.00 64.06 98 TYR A O 1
ATOM 824 N N . LYS A 1 99 ? -6.669 3.935 13.312 1.00 61.53 99 LYS A N 1
ATOM 825 C CA . LYS A 1 99 ? -6.943 4.072 14.761 1.00 61.53 99 LYS A CA 1
ATOM 826 C C . LYS A 1 99 ? -5.898 4.872 15.557 1.00 61.53 99 LYS A C 1
ATOM 828 O O . LYS A 1 99 ? -6.206 5.258 16.675 1.00 61.53 99 LYS A O 1
ATOM 833 N N . ALA A 1 100 ? -4.702 5.103 15.016 1.00 65.38 100 ALA A N 1
ATOM 834 C CA . ALA A 1 100 ? -3.580 5.708 15.743 1.00 65.38 100 ALA A CA 1
ATOM 835 C C . ALA A 1 100 ? -3.021 6.949 15.026 1.00 65.38 100 ALA A C 1
ATOM 837 O O . ALA A 1 100 ? -1.811 7.143 14.969 1.00 65.38 100 ALA A O 1
ATOM 838 N N . LEU A 1 101 ? -3.900 7.752 14.412 1.00 67.75 101 LEU A N 1
ATOM 839 C CA . LEU A 1 101 ? -3.524 8.895 13.571 1.00 67.75 101 LEU A CA 1
ATOM 840 C C . LEU A 1 101 ? -2.546 9.855 14.250 1.00 67.75 101 LEU A C 1
ATOM 842 O O . LEU A 1 101 ? -1.558 10.241 13.642 1.00 67.75 101 LEU A O 1
ATOM 846 N N . GLU A 1 102 ? -2.783 10.174 15.514 1.00 67.44 102 GLU A N 1
ATOM 847 C CA . GLU A 1 102 ? -1.911 11.050 16.296 1.00 67.44 102 GLU A CA 1
ATOM 848 C C . GLU A 1 102 ? -0.493 10.473 16.454 1.00 67.44 102 GLU A C 1
ATOM 850 O O . GLU A 1 102 ? 0.493 11.171 16.241 1.00 67.44 102 GLU A O 1
ATOM 855 N N . GLU A 1 103 ? -0.378 9.168 16.716 1.00 70.06 103 GLU A N 1
ATOM 856 C CA . GLU A 1 103 ? 0.911 8.472 16.785 1.00 70.06 103 GLU A CA 1
ATOM 857 C C . GLU A 1 103 ? 1.617 8.470 15.418 1.00 70.06 103 GLU A C 1
ATOM 859 O O . GLU A 1 103 ? 2.827 8.662 15.358 1.00 70.06 103 GLU A O 1
ATOM 864 N N . PHE A 1 104 ? 0.871 8.317 14.315 1.00 72.31 104 PHE A N 1
ATOM 865 C CA . PHE A 1 104 ? 1.415 8.398 12.952 1.00 72.31 104 PHE A CA 1
ATOM 866 C C . PHE A 1 104 ? 1.931 9.791 12.605 1.00 72.31 104 PHE A C 1
ATOM 868 O O . PHE A 1 104 ? 3.032 9.898 12.083 1.00 72.31 104 PHE A O 1
ATOM 875 N N . LEU A 1 105 ? 1.181 10.849 12.923 1.00 71.56 105 LEU A N 1
ATOM 876 C CA . LEU A 1 105 ? 1.609 12.232 12.690 1.00 71.56 105 LEU A CA 1
ATOM 877 C C . LEU A 1 105 ? 2.883 12.571 13.472 1.00 71.56 105 LEU A C 1
ATOM 879 O O . LEU A 1 105 ? 3.786 13.195 12.926 1.00 71.56 105 LEU A O 1
ATOM 883 N N . ASN A 1 106 ? 3.003 12.082 14.708 1.00 70.62 106 ASN A N 1
ATOM 884 C CA . ASN A 1 106 ? 4.182 12.313 15.549 1.00 70.62 106 ASN A CA 1
ATOM 885 C C . ASN A 1 106 ? 5.419 11.503 15.130 1.00 70.62 106 ASN A C 1
ATOM 887 O O . ASN A 1 106 ? 6.522 11.772 15.600 1.00 70.62 106 ASN A O 1
ATOM 891 N N . THR A 1 107 ? 5.246 10.487 14.286 1.00 69.56 107 THR A N 1
ATOM 892 C CA . THR A 1 107 ? 6.316 9.570 13.860 1.00 69.56 107 THR A CA 1
ATOM 893 C C . THR A 1 107 ? 6.523 9.561 12.350 1.00 69.56 107 THR A C 1
ATOM 895 O O . THR A 1 107 ? 7.308 8.755 11.843 1.00 69.56 107 THR A O 1
ATOM 898 N N . LEU A 1 108 ? 5.819 10.445 11.640 1.00 69.25 108 LEU A N 1
ATOM 899 C CA . LEU A 1 108 ? 5.801 10.514 10.191 1.00 69.25 108 LEU A CA 1
ATOM 900 C C . LEU A 1 108 ? 7.238 10.709 9.690 1.00 69.25 108 LEU A C 1
ATOM 902 O O . LEU A 1 108 ? 7.941 11.598 10.176 1.00 69.25 108 LEU A O 1
ATOM 906 N N . PRO A 1 109 ? 7.721 9.860 8.767 1.00 66.44 109 PRO A N 1
ATOM 907 C CA . PRO A 1 109 ? 9.046 10.045 8.199 1.00 66.44 109 PRO A CA 1
ATOM 908 C C . PRO A 1 109 ? 9.101 11.342 7.388 1.00 66.44 109 PRO A C 1
ATOM 910 O O . PRO A 1 109 ? 8.081 11.991 7.167 1.00 66.44 109 PRO A O 1
ATOM 913 N N . ASN A 1 110 ? 10.302 11.688 6.922 1.00 67.75 110 ASN A N 1
ATOM 914 C CA . ASN A 1 110 ? 10.595 12.848 6.077 1.00 67.75 110 ASN A CA 1
ATOM 915 C C . ASN A 1 110 ? 9.859 12.799 4.713 1.00 67.75 110 ASN A C 1
ATOM 917 O O . ASN A 1 110 ? 10.493 12.686 3.666 1.00 67.75 110 ASN A O 1
ATOM 921 N N . LEU A 1 111 ? 8.529 12.917 4.706 1.00 78.69 111 LEU A N 1
ATOM 922 C CA . LEU A 1 111 ? 7.705 13.199 3.529 1.00 78.69 111 LEU A CA 1
ATOM 923 C C . LEU A 1 111 ? 7.775 14.706 3.237 1.00 78.69 111 LEU A C 1
ATOM 925 O O . LEU A 1 111 ? 6.797 15.437 3.358 1.00 78.69 111 LEU A O 1
ATOM 929 N N . ILE A 1 112 ? 8.982 15.184 2.937 1.00 79.81 112 ILE A N 1
ATOM 930 C CA . ILE A 1 112 ? 9.318 16.617 2.875 1.00 79.81 112 ILE A CA 1
ATOM 931 C C . ILE A 1 112 ? 8.606 17.378 1.750 1.00 79.81 112 ILE A C 1
ATOM 933 O O . ILE A 1 112 ? 8.549 18.603 1.801 1.00 79.81 112 ILE A O 1
ATOM 937 N N . VAL A 1 113 ? 8.079 16.669 0.749 1.00 86.62 113 VAL A N 1
ATOM 938 C CA . VAL A 1 113 ? 7.344 17.245 -0.388 1.00 86.62 113 VAL A CA 1
ATOM 939 C C . VAL A 1 113 ? 5.847 16.923 -0.362 1.00 86.62 113 VAL A C 1
ATOM 941 O O . VAL A 1 113 ? 5.178 17.080 -1.377 1.00 86.62 113 VAL A O 1
ATOM 944 N N . LEU A 1 114 ? 5.315 16.446 0.768 1.00 87.94 114 LEU A N 1
ATOM 945 C CA . LEU A 1 114 ? 3.896 16.119 0.880 1.00 87.94 114 LEU A CA 1
ATOM 946 C C . LEU A 1 114 ? 3.043 17.390 0.749 1.00 87.94 114 LEU A C 1
ATOM 948 O O . LEU A 1 114 ? 3.161 18.312 1.554 1.00 87.94 114 LEU A O 1
ATOM 952 N N . GLU A 1 115 ? 2.173 17.417 -0.255 1.00 91.81 115 GLU A N 1
ATOM 953 C CA . GLU A 1 115 ? 1.276 18.531 -0.578 1.00 91.81 115 GLU A CA 1
ATOM 954 C C . GLU A 1 115 ? -0.143 18.280 -0.039 1.00 91.81 115 GLU A C 1
ATOM 956 O O . GLU A 1 115 ? -0.802 19.202 0.442 1.00 91.81 115 GLU A O 1
ATOM 961 N N . GLU A 1 116 ? -0.607 17.026 -0.069 1.00 89.50 116 GLU A N 1
ATOM 962 C CA . GLU A 1 116 ? -1.945 16.624 0.366 1.00 89.50 116 GLU A CA 1
ATOM 963 C C . GLU A 1 116 ? -1.889 15.426 1.318 1.00 89.50 116 GLU A C 1
ATOM 965 O O . GLU A 1 116 ? -1.308 14.377 1.024 1.00 89.50 116 GLU A O 1
ATOM 970 N N . LEU A 1 117 ? -2.567 15.572 2.458 1.00 84.12 117 LEU A N 1
ATOM 971 C CA . LEU A 1 117 ? -2.745 14.521 3.448 1.00 84.12 117 LEU A CA 1
ATOM 972 C C . LEU A 1 117 ? -4.228 14.395 3.818 1.00 84.12 117 LEU A C 1
ATOM 974 O O . LEU A 1 117 ? -4.766 15.235 4.539 1.00 84.12 117 LEU A O 1
ATOM 978 N N . ASP A 1 118 ? -4.890 13.337 3.341 1.00 80.88 118 ASP A N 1
ATOM 979 C CA . ASP A 1 118 ? -6.329 13.129 3.542 1.00 80.88 118 ASP A CA 1
ATOM 980 C C . ASP A 1 118 ? -6.631 11.954 4.490 1.00 80.88 118 ASP A C 1
ATOM 982 O O . ASP A 1 118 ? -6.368 10.783 4.191 1.00 80.88 118 ASP A O 1
ATOM 986 N N . PHE A 1 119 ? -7.277 12.278 5.616 1.00 73.88 119 PHE A N 1
ATOM 987 C CA . PHE A 1 119 ? -7.854 11.326 6.575 1.00 73.88 119 PHE A CA 1
ATOM 988 C C . PHE A 1 119 ? -9.376 11.471 6.737 1.00 73.88 119 PHE A C 1
ATOM 990 O O . PHE A 1 119 ? -9.965 10.875 7.642 1.00 73.88 119 PHE A O 1
ATOM 997 N N . SER A 1 120 ? -10.041 12.253 5.887 1.00 66.25 120 SER A N 1
ATOM 998 C CA . SER A 1 120 ? -11.444 12.679 6.016 1.00 66.25 120 SER A CA 1
ATOM 999 C C . SER A 1 120 ? -12.449 11.527 6.130 1.00 66.25 120 SER A C 1
ATOM 1001 O O . SER A 1 120 ? -13.514 11.677 6.727 1.00 66.25 120 SER A O 1
ATOM 1003 N N . LYS A 1 121 ? -12.106 10.327 5.643 1.00 60.94 121 LYS A N 1
ATOM 1004 C CA . LYS A 1 121 ? -12.930 9.111 5.799 1.00 60.94 121 LYS A CA 1
ATOM 1005 C C . LYS A 1 121 ? -12.648 8.321 7.084 1.00 60.94 121 LYS A C 1
ATOM 1007 O O . LYS A 1 121 ? -12.996 7.137 7.189 1.00 60.94 121 LYS A O 1
ATOM 1012 N N . TYR A 1 122 ? -12.039 8.953 8.084 1.00 53.38 122 TYR A N 1
ATOM 1013 C CA . TYR A 1 122 ? -11.947 8.435 9.443 1.00 53.38 122 TYR A CA 1
ATOM 1014 C C . TYR A 1 122 ? -13.339 8.384 10.092 1.00 53.38 122 TYR A C 1
ATOM 1016 O O . TYR A 1 122 ? -13.918 9.402 10.457 1.00 53.38 122 TYR A O 1
ATOM 1024 N N . ARG A 1 123 ? -13.889 7.177 10.273 1.00 48.38 123 ARG A N 1
ATOM 1025 C CA . ARG A 1 123 ? -14.990 6.965 11.224 1.00 48.38 123 ARG A CA 1
ATOM 1026 C C . ARG A 1 123 ? -14.382 6.597 12.572 1.00 48.38 123 ARG A C 1
ATOM 1028 O O . ARG A 1 123 ? -13.832 5.500 12.692 1.00 48.38 123 AR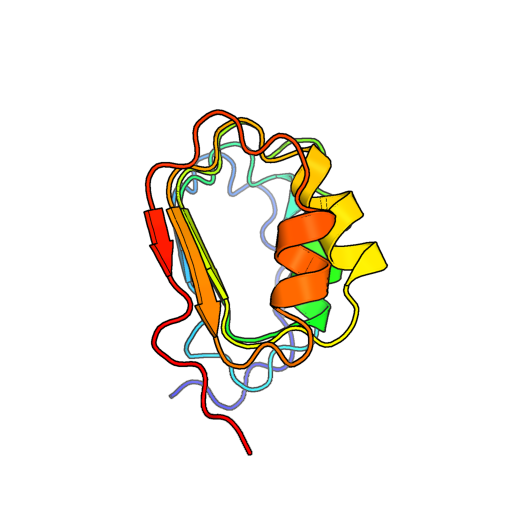G A O 1
ATOM 1035 N N . LYS A 1 124 ? -14.501 7.491 13.563 1.00 44.34 124 LYS A N 1
ATOM 1036 C CA . LYS A 1 124 ? -14.422 7.106 14.980 1.00 44.34 124 LYS A CA 1
ATOM 1037 C C . LYS A 1 124 ? -15.512 6.048 15.201 1.00 44.34 124 LYS A C 1
ATOM 1039 O O . LYS A 1 124 ? -16.687 6.349 15.015 1.00 44.34 124 LYS A O 1
ATOM 1044 N N . PHE A 1 125 ? -15.104 4.815 15.477 1.00 41.84 125 PHE A N 1
ATOM 1045 C CA . PHE A 1 125 ? -15.961 3.776 16.045 1.00 41.84 125 PHE A CA 1
ATOM 1046 C C . PHE A 1 125 ? -15.518 3.575 17.483 1.00 41.84 125 PHE A C 1
ATOM 1048 O O . PHE A 1 125 ? -14.281 3.460 17.670 1.00 41.84 125 PHE A O 1
#

InterPro domains:
  IPR032675 Leucine-rich repeat domain superfamily [G3DSA:3.80.10.10] (1-125)

Organism: Physcomitrium patens (NCBI:txid3218)

Radius of gyration: 14.07 Å; chains: 1; bounding box: 30×35×34 Å

Secondary structure (DSSP, 8-state):
-----SS-SS--TT-TT--EEEETT-TT--SPPTTGGG-TT--EEEES-HHHHHHHHTT-TT-TT--EEEE-----HHHHHHHHTT-TT--EEEE-S-TTHHHHHHH----TT--EEE-TT----

Foldseek 3Di:
DPAPPQDDPAAPAPPQQDQEDAADVHPNHQAHGPRLLSPLNHQYYAHADARRVLVVLLPCLRVCRHAEYAYADYDDQPSVQNSQQSPCNHAYYHYEQYPPVVVCVVSHHCVVNHNYYHHPNHDDD

pLDDT: mean 72.96, std 11.03, range [41.84, 91.81]